Protein AF-A0A4Y3FZF2-F1 (afdb_monomer_lite)

Radius of gyration: 15.53 Å; chains: 1; bounding box: 29×20×46 Å

Secondary structure (DSSP, 8-state):
-HHHHHHHHHHHHHHT---EEE---TT--TT-SSHHHHHHHHHHHHHHHHHHHHTT-SEEE-PPP---GGGG-

Sequence (73 aa):
MKESFEKLGEVIDSYSLDVSIHAPFSDLNIASLNTRIRSDSLEQIKSAMEVAVDFEADTFTFHSGRLSPYSLL

pLDDT: mean 92.67, std 9.0, range [60.94, 98.38]

Foldseek 3Di:
DVVVVVVVLVVCVVVVHADEEEFDDVQAACPQPPVVSNVVNVVSRVVSVVVCVVSVHPYYHYDHGDDDPVSVD

Structure (mmCIF, N/CA/C/O backbone):
data_AF-A0A4Y3FZF2-F1
#
_entry.id   AF-A0A4Y3FZF2-F1
#
loop_
_atom_site.group_PDB
_atom_site.id
_atom_site.type_symbol
_atom_site.label_atom_id
_atom_site.label_alt_id
_atom_site.label_comp_id
_atom_site.label_asym_id
_atom_site.label_entity_id
_atom_site.label_seq_id
_atom_site.pdbx_PDB_ins_code
_atom_site.Cartn_x
_atom_site.Cartn_y
_atom_site.Cartn_z
_atom_site.occupancy
_atom_site.B_iso_or_equiv
_atom_site.auth_seq_id
_atom_site.auth_comp_id
_atom_site.auth_asym_id
_atom_site.auth_atom_id
_atom_site.pdbx_PDB_model_num
ATOM 1 N N . MET A 1 1 ? -13.724 12.079 1.559 1.00 60.94 1 MET A N 1
ATOM 2 C CA . MET A 1 1 ? -12.582 11.163 1.775 1.00 60.94 1 MET A CA 1
ATOM 3 C C . MET A 1 1 ? -12.194 11.133 3.246 1.00 60.94 1 MET A C 1
ATOM 5 O O . MET A 1 1 ? -12.366 10.089 3.842 1.00 60.94 1 MET A O 1
ATOM 9 N N . LYS A 1 2 ? -11.800 12.261 3.860 1.00 63.94 2 LYS A N 1
ATOM 10 C CA . LYS A 1 2 ? -11.464 12.317 5.298 1.00 63.94 2 LYS A CA 1
ATOM 11 C C . LYS A 1 2 ? -12.609 11.871 6.229 1.00 63.94 2 LYS A C 1
ATOM 13 O O . LYS A 1 2 ? -12.416 10.982 7.041 1.00 63.94 2 LYS A O 1
ATOM 18 N N . GLU A 1 3 ? -13.823 12.368 5.993 1.00 73.44 3 GLU A N 1
ATOM 19 C CA . GLU A 1 3 ? -15.040 11.949 6.719 1.00 73.44 3 GLU A CA 1
ATOM 20 C C . GLU A 1 3 ? -15.328 10.437 6.597 1.00 73.44 3 GLU A C 1
ATOM 22 O O . GLU A 1 3 ? -15.823 9.796 7.518 1.00 73.44 3 GLU A O 1
ATOM 27 N N . SER A 1 4 ? -14.981 9.831 5.456 1.00 81.88 4 SER A N 1
ATOM 28 C CA . SER A 1 4 ? -15.167 8.393 5.230 1.00 81.88 4 SER A CA 1
ATOM 29 C C . SER A 1 4 ? -14.187 7.545 6.047 1.00 81.88 4 SER A C 1
ATOM 31 O O . SER A 1 4 ? -14.518 6.415 6.385 1.00 81.88 4 SER A O 1
ATOM 33 N N . PHE A 1 5 ? -13.003 8.080 6.354 1.00 86.81 5 PHE A N 1
ATOM 34 C CA . PHE A 1 5 ? -11.966 7.398 7.129 1.00 86.81 5 PHE A CA 1
ATOM 35 C C . PHE A 1 5 ? -12.272 7.454 8.626 1.00 86.81 5 PHE A C 1
ATOM 37 O O . PHE A 1 5 ? -12.170 6.435 9.297 1.00 86.81 5 PHE A O 1
ATOM 44 N N . GLU A 1 6 ? -12.732 8.605 9.122 1.00 90.69 6 GLU A N 1
ATOM 45 C CA . GLU A 1 6 ? -13.166 8.766 10.517 1.00 90.69 6 GLU A CA 1
ATOM 46 C C . GLU A 1 6 ? -14.293 7.780 10.851 1.00 90.69 6 GLU A C 1
ATOM 48 O O . GLU A 1 6 ? -14.193 7.007 11.801 1.00 90.69 6 GLU A O 1
ATOM 53 N N . LYS A 1 7 ? -15.311 7.700 9.985 1.00 93.75 7 LYS A N 1
ATOM 54 C CA . LYS A 1 7 ? -16.408 6.741 10.153 1.00 93.75 7 LYS A CA 1
ATOM 55 C C . LYS A 1 7 ? -15.958 5.277 10.061 1.00 93.75 7 LYS A C 1
ATOM 57 O O . LYS A 1 7 ? -16.559 4.416 10.696 1.00 93.75 7 LYS A O 1
ATOM 62 N N . LEU A 1 8 ? -14.942 4.973 9.248 1.00 93.69 8 LEU A N 1
ATOM 63 C CA . LEU A 1 8 ? -14.388 3.620 9.167 1.00 93.69 8 LEU A CA 1
ATOM 64 C C . LEU A 1 8 ? -13.675 3.248 10.474 1.00 93.69 8 LEU A C 1
ATOM 66 O O . LEU A 1 8 ? -13.899 2.149 10.973 1.00 93.69 8 LEU A O 1
ATOM 70 N N . GLY A 1 9 ? -12.894 4.174 11.043 1.00 94.06 9 GLY A N 1
ATOM 71 C CA . GLY A 1 9 ? -12.234 3.999 12.340 1.00 94.06 9 GLY A CA 1
ATOM 72 C C . GLY A 1 9 ? -13.232 3.722 13.464 1.00 94.06 9 GLY A C 1
ATOM 73 O O . GLY A 1 9 ? -13.098 2.725 14.166 1.00 94.06 9 GLY A O 1
ATOM 74 N N . GLU A 1 10 ? -14.315 4.504 13.549 1.00 95.62 10 GLU A N 1
ATOM 75 C CA . GLU A 1 10 ? -15.379 4.271 14.540 1.00 95.62 10 GLU A CA 1
ATOM 76 C C . GLU A 1 10 ? -15.966 2.852 14.458 1.00 95.62 10 GLU A C 1
ATOM 78 O O . GLU A 1 10 ? -16.242 2.228 15.484 1.00 95.62 10 GLU A O 1
ATOM 83 N N . VAL A 1 11 ? -16.168 2.327 13.243 1.00 96.12 11 VAL A N 1
ATOM 84 C CA . VAL A 1 11 ? -16.683 0.964 13.037 1.00 96.12 11 VAL A CA 1
ATOM 85 C C . VAL A 1 11 ? -15.644 -0.083 13.433 1.00 96.12 11 VAL A C 1
ATOM 87 O O . VAL A 1 11 ? -16.005 -1.060 14.083 1.00 96.12 11 VAL A O 1
ATOM 90 N N . ILE A 1 12 ? -14.377 0.103 13.067 1.00 96.62 12 ILE A N 1
ATOM 91 C CA . ILE A 1 12 ? -13.298 -0.824 13.433 1.00 96.62 12 ILE A CA 1
ATOM 92 C C . ILE A 1 12 ? -13.217 -0.957 14.960 1.00 96.62 12 ILE A C 1
ATOM 94 O O . ILE A 1 12 ? -13.305 -2.073 15.478 1.00 96.62 12 ILE A O 1
ATOM 98 N N . ASP A 1 13 ? -13.187 0.170 15.674 1.00 95.62 13 ASP A N 1
ATOM 99 C CA . ASP A 1 13 ? -13.076 0.204 17.135 1.00 95.62 13 ASP A CA 1
ATOM 100 C C . ASP A 1 13 ? -14.313 -0.381 17.826 1.00 95.62 13 ASP A C 1
ATOM 102 O O . ASP A 1 13 ? -14.201 -1.190 18.751 1.00 95.62 13 ASP A O 1
ATOM 106 N N . SER A 1 14 ? -15.511 -0.020 17.348 1.00 97.94 14 SER A N 1
ATOM 107 C CA . SER A 1 14 ? -16.784 -0.449 17.951 1.00 97.94 14 SER A CA 1
ATOM 108 C C . SER A 1 14 ? -16.995 -1.964 17.920 1.00 97.94 14 SER A C 1
ATOM 110 O O . SER A 1 14 ? -17.761 -2.492 18.729 1.00 97.94 14 SER A O 1
ATOM 112 N N . TYR A 1 15 ? -16.346 -2.658 16.985 1.00 97.31 15 TYR A N 1
ATOM 113 C CA . TYR A 1 15 ? -16.453 -4.107 16.814 1.00 97.31 15 TYR A CA 1
ATOM 114 C C . TYR A 1 15 ? -15.129 -4.845 17.053 1.00 97.31 15 TYR A C 1
ATOM 116 O O . TYR A 1 15 ? -15.106 -6.067 16.919 1.00 97.31 15 TYR A O 1
ATOM 124 N N . SER A 1 16 ? -14.061 -4.130 17.433 1.00 96.56 16 SER A N 1
ATOM 125 C CA . SER A 1 16 ? -12.714 -4.680 17.655 1.00 96.56 16 SER A CA 1
ATOM 126 C C . SER A 1 16 ? -12.230 -5.532 16.476 1.00 96.56 16 SER A C 1
ATOM 128 O O . SER A 1 16 ? -11.874 -6.699 16.642 1.00 96.56 16 SER A O 1
ATOM 130 N N . LEU A 1 17 ? -12.309 -4.970 15.268 1.00 96.88 17 LEU A N 1
ATOM 131 C CA . LEU A 1 17 ? -11.935 -5.666 14.036 1.00 96.88 17 LEU A CA 1
ATOM 132 C C . LEU A 1 17 ? -10.431 -5.558 13.771 1.00 96.88 17 LEU A C 1
ATOM 134 O O . LEU A 1 17 ? -9.876 -4.467 13.834 1.00 96.88 17 LEU A O 1
ATOM 138 N N . ASP A 1 18 ? -9.813 -6.666 13.364 1.00 97.69 18 ASP A N 1
ATOM 139 C CA . ASP A 1 18 ? -8.462 -6.660 12.796 1.00 97.69 18 ASP A CA 1
ATOM 140 C C . ASP A 1 18 ? -8.475 -6.004 11.405 1.00 97.69 18 ASP A C 1
ATOM 142 O O . ASP A 1 18 ? -9.433 -6.159 10.630 1.00 97.69 18 ASP A O 1
ATOM 146 N N . VAL A 1 19 ? -7.400 -5.295 11.054 1.00 97.56 19 VAL A N 1
ATOM 147 C CA . VAL A 1 19 ? -7.343 -4.499 9.820 1.00 97.56 19 VAL A CA 1
ATOM 148 C C . VAL A 1 19 ? -6.304 -5.056 8.850 1.00 97.56 19 VAL A C 1
ATOM 150 O O . VAL A 1 19 ? -5.138 -5.270 9.170 1.00 97.56 19 VAL A O 1
ATOM 153 N N . SER A 1 20 ? -6.725 -5.236 7.598 1.00 97.94 20 SER A N 1
ATOM 154 C CA . SER A 1 20 ? -5.839 -5.519 6.468 1.00 97.94 20 SER A CA 1
ATOM 155 C C . SER A 1 20 ? -6.032 -4.460 5.394 1.00 97.94 20 SER A C 1
ATOM 157 O O . SER A 1 20 ? -7.163 -4.189 4.984 1.00 97.94 20 SER A O 1
ATOM 159 N N . ILE A 1 21 ? -4.936 -3.874 4.913 1.00 97.00 21 ILE A N 1
ATOM 160 C CA . ILE A 1 21 ? -4.976 -2.859 3.859 1.00 97.00 21 ILE A CA 1
ATOM 161 C C . ILE A 1 21 ? -4.385 -3.404 2.567 1.00 97.00 21 ILE A C 1
ATOM 163 O O . ILE A 1 21 ? -3.308 -3.997 2.530 1.00 97.00 21 ILE A O 1
ATOM 167 N N . HIS A 1 22 ? -5.101 -3.160 1.474 1.00 97.81 22 HIS A N 1
ATOM 168 C CA . HIS A 1 22 ? -4.646 -3.454 0.127 1.00 97.81 22 HIS A CA 1
ATOM 169 C C . HIS A 1 22 ? -4.225 -2.152 -0.562 1.00 97.81 22 HIS A C 1
ATOM 171 O O . HIS A 1 22 ? -5.041 -1.256 -0.778 1.00 97.81 22 HIS A O 1
ATOM 177 N N . ALA A 1 23 ? -2.957 -2.062 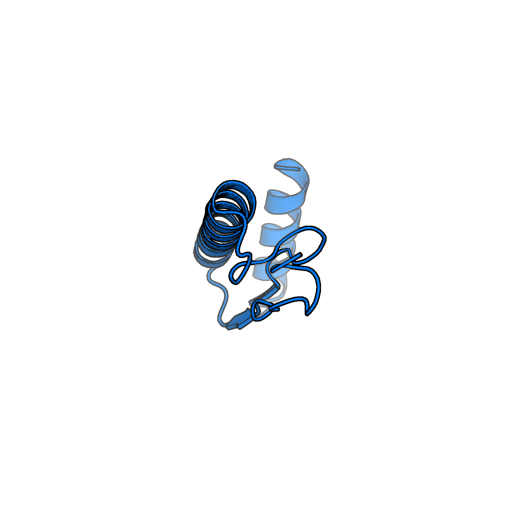-0.954 1.00 97.81 23 ALA A N 1
ATOM 178 C CA . ALA A 1 23 ? -2.411 -0.910 -1.656 1.00 97.81 23 ALA A CA 1
ATOM 179 C C . ALA A 1 23 ? -3.083 -0.704 -3.030 1.00 97.81 23 ALA A C 1
ATOM 181 O O . ALA A 1 23 ? -3.506 -1.679 -3.665 1.00 97.81 23 ALA A O 1
ATOM 182 N N . PRO A 1 24 ? -3.159 0.531 -3.553 1.00 96.69 24 PRO A N 1
ATOM 183 C CA . PRO A 1 24 ? -3.583 0.742 -4.930 1.00 96.69 24 PRO A CA 1
ATOM 184 C C . PRO A 1 24 ? -2.639 0.006 -5.891 1.00 96.69 24 PRO A C 1
ATOM 186 O O . PRO A 1 24 ? -1.441 -0.124 -5.647 1.00 96.69 24 PRO A O 1
ATOM 189 N N . PHE A 1 25 ? -3.189 -0.499 -6.989 1.00 95.00 25 PHE A N 1
ATOM 190 C CA . PHE A 1 25 ? -2.426 -1.250 -7.993 1.00 95.00 25 PHE A CA 1
ATOM 191 C C . PHE A 1 25 ? -2.824 -0.905 -9.428 1.00 95.00 25 PHE A C 1
ATOM 193 O O . PHE A 1 25 ? -2.030 -1.114 -10.343 1.00 95.00 25 PHE A O 1
ATOM 200 N N . SER A 1 26 ? -4.041 -0.391 -9.637 1.00 94.62 26 SER A N 1
ATOM 201 C CA . SER A 1 26 ? -4.464 0.100 -10.947 1.00 94.62 26 SER A CA 1
ATOM 202 C C . SER A 1 26 ? -3.550 1.239 -11.370 1.00 94.62 26 SER A C 1
ATOM 204 O O . SER A 1 26 ? -3.256 2.120 -10.568 1.00 94.62 26 SER A O 1
ATOM 206 N N . ASP A 1 27 ? -3.090 1.193 -12.617 1.00 94.38 27 ASP A N 1
ATOM 207 C CA . ASP A 1 27 ? -2.243 2.219 -13.237 1.00 94.38 27 ASP A CA 1
ATOM 208 C C . ASP A 1 27 ? -0.853 2.403 -12.599 1.00 94.38 27 ASP A C 1
ATOM 210 O O . ASP A 1 27 ? -0.082 3.265 -13.023 1.00 94.38 27 ASP A O 1
ATOM 214 N N . LEU A 1 28 ? -0.485 1.546 -11.641 1.00 96.19 28 LEU A N 1
ATOM 215 C CA . LEU A 1 28 ? 0.825 1.543 -10.997 1.00 96.19 28 LEU A CA 1
ATOM 216 C C . LEU A 1 28 ? 1.685 0.384 -11.495 1.00 96.19 28 LEU A C 1
ATOM 218 O O . LEU A 1 28 ? 1.216 -0.724 -11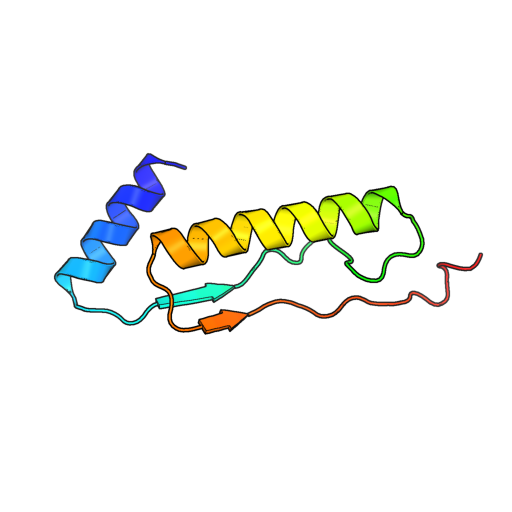.759 1.00 96.19 28 LEU A O 1
ATOM 222 N N . ASN A 1 29 ? 2.989 0.627 -11.586 1.00 95.81 29 ASN A N 1
ATOM 223 C CA . ASN A 1 29 ? 3.970 -0.412 -11.856 1.00 95.81 29 ASN A CA 1
ATOM 224 C C . ASN A 1 29 ? 5.323 -0.079 -11.214 1.00 95.81 29 ASN A C 1
ATOM 226 O O . ASN A 1 29 ? 6.158 0.625 -11.790 1.00 95.81 29 ASN A O 1
ATOM 230 N N . ILE A 1 30 ? 5.582 -0.674 -10.049 1.00 96.75 30 ILE A N 1
ATOM 231 C CA . ILE A 1 30 ? 6.837 -0.505 -9.295 1.00 96.75 30 ILE A CA 1
ATOM 232 C C . ILE A 1 30 ? 8.069 -1.111 -9.992 1.00 96.75 30 ILE A C 1
ATOM 234 O O . ILE A 1 30 ? 9.197 -0.819 -9.603 1.00 96.75 30 ILE A O 1
ATOM 238 N N . ALA A 1 31 ? 7.879 -1.921 -11.040 1.00 95.62 31 ALA A N 1
ATOM 239 C CA . ALA A 1 31 ? 8.961 -2.436 -11.885 1.00 95.62 31 ALA A CA 1
ATOM 240 C C . ALA A 1 31 ? 9.012 -1.760 -13.266 1.00 95.62 31 ALA A C 1
ATOM 242 O O . ALA A 1 31 ? 9.715 -2.234 -14.155 1.00 95.62 31 ALA A O 1
ATOM 243 N N . SER A 1 32 ? 8.287 -0.655 -13.471 1.00 94.12 32 SER A N 1
ATOM 244 C CA . SER A 1 32 ? 8.292 0.070 -14.744 1.00 94.12 32 SER A CA 1
ATOM 245 C C . SER A 1 32 ? 9.710 0.488 -15.158 1.00 94.12 32 SER A C 1
ATOM 247 O O . SER A 1 32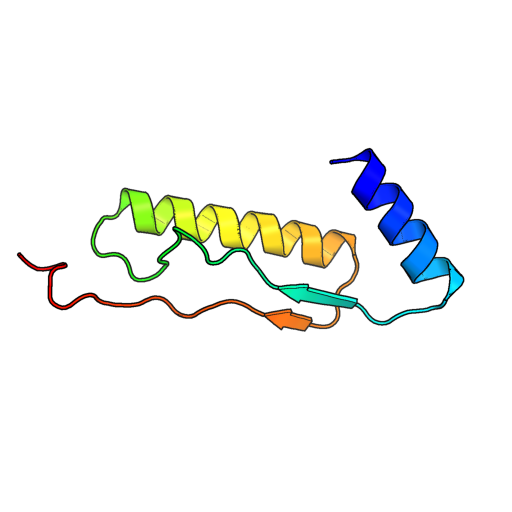 ? 10.495 0.983 -14.342 1.00 94.12 32 SER A O 1
ATOM 249 N N . LEU A 1 33 ? 10.029 0.339 -16.449 1.00 93.19 33 LEU A N 1
ATOM 250 C CA . LEU A 1 33 ? 11.257 0.889 -17.035 1.00 93.19 33 LEU A CA 1
ATOM 251 C C . LEU A 1 33 ? 11.177 2.410 -17.205 1.00 93.19 33 LEU A C 1
ATOM 253 O O . LEU A 1 33 ? 12.191 3.096 -17.092 1.00 93.19 33 LEU A O 1
ATOM 257 N N . ASN A 1 34 ? 9.969 2.953 -17.382 1.00 92.56 34 ASN A N 1
ATOM 258 C CA . ASN A 1 34 ? 9.746 4.389 -17.285 1.00 92.56 34 ASN A CA 1
ATOM 259 C C . ASN A 1 34 ? 9.921 4.819 -15.822 1.00 92.56 34 ASN A C 1
ATOM 261 O O . ASN A 1 34 ? 9.129 4.443 -14.951 1.00 92.56 34 ASN A O 1
ATOM 265 N N . THR A 1 35 ? 10.969 5.604 -15.569 1.00 94.75 35 THR A N 1
ATOM 266 C CA . THR A 1 35 ? 11.392 6.016 -14.227 1.00 94.75 35 THR A CA 1
ATOM 267 C C . THR A 1 35 ? 10.381 6.912 -13.527 1.00 94.75 35 THR A C 1
ATOM 269 O O . THR A 1 35 ? 10.267 6.818 -12.308 1.00 94.75 35 THR A O 1
ATOM 272 N N . ARG A 1 36 ? 9.614 7.724 -14.268 1.00 96.31 36 ARG A N 1
ATOM 273 C CA . ARG A 1 36 ? 8.552 8.566 -13.696 1.00 96.31 36 ARG A CA 1
ATOM 274 C C . ARG A 1 36 ? 7.411 7.703 -13.176 1.00 96.31 36 ARG A C 1
ATOM 276 O O . ARG A 1 36 ? 7.101 7.779 -11.998 1.00 96.31 36 ARG A O 1
ATOM 283 N N . ILE A 1 37 ? 6.911 6.778 -14.004 1.00 95.75 37 ILE A N 1
ATOM 284 C CA . ILE A 1 37 ? 5.881 5.811 -13.585 1.00 95.75 37 ILE A CA 1
ATOM 285 C C . ILE A 1 37 ? 6.357 5.014 -12.372 1.00 95.75 37 ILE A C 1
ATOM 287 O O . ILE A 1 37 ? 5.611 4.858 -11.410 1.00 95.75 37 ILE A O 1
ATOM 291 N N . ARG A 1 38 ? 7.602 4.523 -12.393 1.00 96.25 38 ARG A N 1
ATOM 292 C CA . ARG A 1 38 ? 8.151 3.750 -11.274 1.00 96.25 38 ARG A CA 1
ATOM 293 C C . ARG A 1 38 ? 8.217 4.572 -9.987 1.00 96.25 38 ARG A C 1
A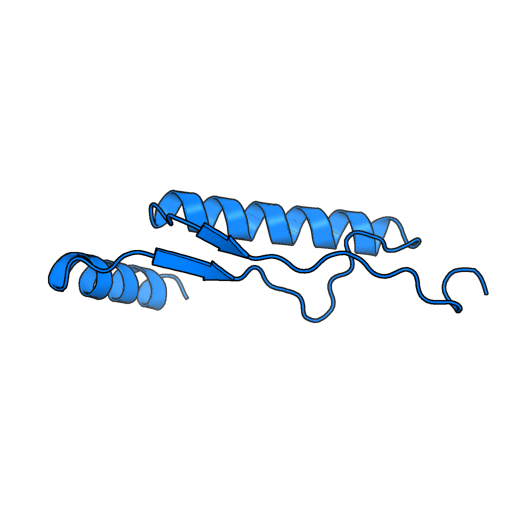TOM 295 O O . ARG A 1 38 ? 7.819 4.071 -8.942 1.00 96.25 38 ARG A O 1
ATOM 302 N N . SER A 1 39 ? 8.720 5.804 -10.066 1.00 98.12 39 SER A N 1
ATOM 303 C CA . SER A 1 39 ? 8.824 6.705 -8.915 1.00 98.12 39 SER A CA 1
ATOM 304 C C . SER A 1 39 ? 7.446 7.023 -8.341 1.00 98.12 39 SER A C 1
ATOM 306 O O . SER A 1 39 ? 7.224 6.808 -7.155 1.00 98.12 39 SER A O 1
ATOM 308 N N . ASP A 1 40 ? 6.504 7.438 -9.187 1.00 98.06 40 ASP A N 1
ATOM 309 C CA . ASP A 1 40 ? 5.153 7.804 -8.754 1.00 98.06 40 ASP A CA 1
ATOM 310 C C . ASP A 1 40 ? 4.403 6.592 -8.183 1.00 98.06 40 ASP A C 1
ATOM 312 O O . ASP A 1 40 ? 3.695 6.709 -7.185 1.00 98.06 40 ASP A O 1
ATOM 316 N N . SER A 1 41 ? 4.616 5.402 -8.756 1.00 98.06 41 SER A N 1
ATOM 317 C CA . SER A 1 41 ? 4.072 4.150 -8.216 1.00 98.06 41 SER A CA 1
ATOM 318 C C . SER A 1 41 ? 4.598 3.864 -6.814 1.00 98.06 41 SER A C 1
ATOM 320 O O . SER A 1 41 ? 3.819 3.526 -5.931 1.00 98.06 41 SER A O 1
ATOM 322 N N . LEU A 1 42 ? 5.908 4.003 -6.589 1.00 98.12 42 LEU A N 1
ATOM 323 C CA . LEU A 1 42 ? 6.504 3.776 -5.270 1.00 98.12 42 LEU A CA 1
ATOM 324 C C . LEU A 1 42 ? 5.991 4.779 -4.235 1.00 98.12 42 LEU A C 1
ATOM 326 O O . LEU A 1 42 ? 5.690 4.375 -3.115 1.00 98.12 42 LEU A O 1
ATOM 330 N N . GLU A 1 43 ? 5.859 6.053 -4.601 1.00 98.38 43 GLU A N 1
ATOM 331 C CA . GLU A 1 43 ? 5.326 7.073 -3.692 1.00 98.38 43 GLU A CA 1
ATOM 332 C C . GLU A 1 43 ? 3.866 6.794 -3.315 1.00 98.38 43 GLU A C 1
ATOM 334 O O . GLU A 1 43 ? 3.521 6.870 -2.139 1.00 98.38 43 GLU A O 1
ATOM 339 N N . GLN A 1 44 ? 3.027 6.353 -4.256 1.00 98.12 44 GLN A N 1
ATOM 340 C CA . GLN A 1 44 ? 1.647 5.971 -3.936 1.00 98.12 44 GLN A CA 1
ATOM 341 C C . GLN A 1 44 ? 1.560 4.755 -3.005 1.00 98.12 44 GLN A C 1
ATOM 343 O O . GLN A 1 44 ? 0.733 4.745 -2.091 1.00 98.12 44 GLN A O 1
ATOM 348 N N . ILE A 1 45 ? 2.424 3.748 -3.186 1.00 98.19 45 ILE A N 1
ATOM 349 C CA . ILE A 1 45 ? 2.490 2.600 -2.266 1.00 98.19 45 ILE A CA 1
ATOM 350 C C . ILE A 1 45 ? 2.930 3.047 -0.867 1.00 98.19 45 ILE A C 1
ATOM 352 O O . ILE A 1 45 ? 2.346 2.597 0.115 1.00 98.19 45 ILE A O 1
ATOM 356 N N . LYS A 1 46 ? 3.905 3.961 -0.760 1.00 98.06 46 LYS A N 1
ATOM 357 C CA . LYS A 1 46 ? 4.322 4.529 0.533 1.00 98.06 46 LYS A CA 1
ATOM 358 C C . LYS A 1 46 ? 3.192 5.308 1.198 1.00 98.06 46 LYS A C 1
ATOM 360 O O . LYS A 1 46 ? 2.925 5.080 2.367 1.00 98.06 46 LYS A O 1
ATOM 365 N N . SER A 1 47 ? 2.479 6.161 0.460 1.00 97.31 47 SER A N 1
ATOM 366 C CA . SER A 1 47 ? 1.324 6.885 1.011 1.00 97.31 47 SER A CA 1
ATOM 367 C C . SER A 1 47 ? 0.226 5.937 1.504 1.00 97.31 47 SER A C 1
ATOM 369 O O . SER A 1 47 ? -0.381 6.193 2.537 1.00 97.31 47 SER A O 1
ATOM 371 N N . ALA A 1 48 ?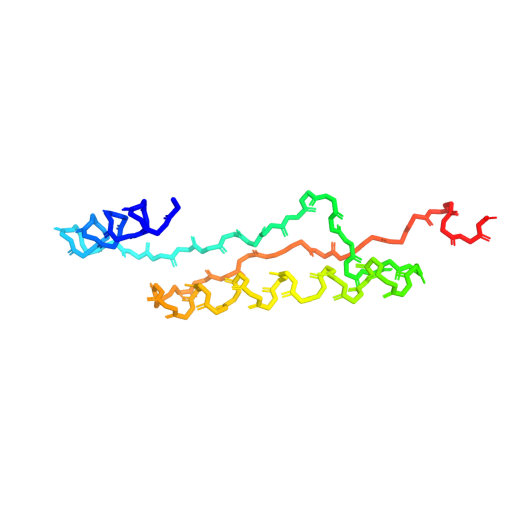 -0.015 4.821 0.809 1.00 97.06 48 ALA A N 1
ATOM 372 C CA . ALA A 1 48 ? -0.944 3.795 1.285 1.00 97.06 48 ALA A CA 1
ATOM 373 C C . ALA A 1 48 ? -0.426 3.055 2.532 1.00 97.06 48 ALA A C 1
ATOM 375 O O . ALA A 1 48 ? -1.225 2.609 3.351 1.00 97.06 48 ALA A O 1
ATOM 376 N N . MET A 1 49 ? 0.893 2.926 2.687 1.00 97.62 49 MET A N 1
ATOM 377 C CA . MET A 1 49 ? 1.510 2.343 3.878 1.00 97.62 49 MET A CA 1
ATOM 378 C C . MET A 1 49 ? 1.389 3.267 5.097 1.00 97.62 49 MET A C 1
ATOM 380 O O . MET A 1 49 ? 1.127 2.764 6.181 1.00 97.62 49 MET A O 1
ATOM 384 N N . GLU A 1 50 ? 1.486 4.590 4.931 1.00 97.56 50 GLU A N 1
ATOM 385 C CA . GLU A 1 50 ? 1.187 5.551 6.012 1.00 97.56 50 GLU A CA 1
ATOM 386 C C . GLU A 1 50 ? -0.258 5.384 6.510 1.00 97.56 50 GLU A C 1
ATOM 388 O O . GLU A 1 50 ? -0.497 5.301 7.708 1.00 97.56 50 GLU A O 1
ATOM 393 N N . VAL A 1 51 ? -1.220 5.194 5.597 1.00 94.75 51 VAL A N 1
ATOM 394 C CA . VAL A 1 51 ? -2.606 4.866 5.978 1.00 94.75 51 VAL A CA 1
ATOM 395 C C . VAL A 1 51 ? -2.675 3.547 6.754 1.00 94.75 51 VAL A C 1
ATOM 397 O O . VAL A 1 51 ? -3.446 3.429 7.697 1.00 94.75 51 VAL A O 1
ATOM 400 N N . ALA A 1 52 ? -1.874 2.546 6.386 1.00 96.69 52 ALA A N 1
ATOM 401 C CA . ALA A 1 52 ? -1.826 1.296 7.136 1.00 96.69 52 ALA A CA 1
ATOM 402 C C . ALA A 1 52 ? -1.305 1.471 8.563 1.00 96.69 52 ALA A C 1
ATOM 404 O O . ALA A 1 52 ? -1.801 0.800 9.465 1.00 96.69 52 ALA A O 1
ATOM 405 N N . VAL A 1 53 ? -0.373 2.399 8.773 1.00 96.81 53 VAL A N 1
ATOM 406 C CA . VAL A 1 53 ? 0.082 2.786 10.112 1.00 96.81 53 VAL A CA 1
ATOM 407 C C . VAL A 1 53 ? -1.029 3.506 10.877 1.00 96.81 53 VAL A C 1
ATOM 409 O O . VAL A 1 53 ? -1.279 3.150 12.024 1.00 96.81 53 VAL A O 1
ATOM 412 N N . ASP A 1 54 ? -1.729 4.452 10.245 1.00 93.94 54 ASP A N 1
ATOM 413 C CA . ASP A 1 54 ? -2.819 5.212 10.879 1.00 93.94 54 ASP A CA 1
ATOM 414 C C . ASP A 1 54 ? -3.973 4.320 11.375 1.00 93.94 54 ASP A C 1
ATOM 416 O O . ASP A 1 54 ? -4.632 4.659 12.354 1.00 93.94 54 ASP A O 1
ATOM 420 N N . PHE A 1 55 ? -4.222 3.189 10.706 1.00 94.88 55 PHE A N 1
ATOM 421 C CA . PHE A 1 55 ? -5.240 2.202 11.095 1.00 94.88 55 PHE A CA 1
ATOM 422 C C . PHE A 1 55 ? -4.683 1.008 11.880 1.00 94.88 55 PHE A C 1
ATOM 424 O O . PHE A 1 55 ? -5.406 0.031 12.061 1.00 94.88 55 PHE A O 1
ATOM 431 N N . GLU A 1 56 ? -3.413 1.054 12.297 1.00 95.94 56 GLU A N 1
ATOM 432 C CA . GLU A 1 56 ? -2.741 -0.036 13.022 1.00 95.94 56 GLU A CA 1
ATOM 433 C C . GLU A 1 56 ? -2.914 -1.408 12.338 1.00 95.94 56 GLU A C 1
ATOM 435 O O . GLU A 1 56 ? -3.106 -2.434 12.983 1.00 95.94 56 GLU A O 1
ATOM 440 N N . ALA A 1 57 ? -2.868 -1.432 11.002 1.00 97.56 57 ALA A N 1
ATOM 441 C CA . ALA A 1 57 ? -3.184 -2.628 10.236 1.00 97.56 57 ALA A CA 1
ATOM 442 C C . ALA A 1 57 ? -2.155 -3.747 10.444 1.00 97.56 57 ALA A C 1
ATOM 444 O O . ALA A 1 57 ? -0.952 -3.555 10.251 1.00 97.56 57 ALA A O 1
ATOM 445 N N . ASP A 1 58 ? -2.641 -4.959 10.714 1.00 97.88 58 ASP A N 1
ATOM 446 C CA . ASP A 1 58 ? -1.814 -6.153 10.912 1.00 97.88 58 ASP A CA 1
ATOM 447 C C . ASP A 1 58 ? -1.100 -6.589 9.633 1.00 97.88 58 ASP A C 1
ATOM 449 O O . ASP A 1 58 ? -0.024 -7.193 9.656 1.00 97.88 58 ASP A O 1
ATOM 453 N N . THR A 1 59 ? -1.733 -6.334 8.484 1.00 98.19 59 THR A N 1
ATOM 454 C CA . THR A 1 59 ? -1.232 -6.783 7.186 1.00 98.19 59 THR A CA 1
ATOM 455 C C . THR A 1 59 ? -1.412 -5.734 6.099 1.00 98.19 59 THR A C 1
ATOM 457 O O . THR A 1 59 ? -2.434 -5.053 6.000 1.00 98.19 59 THR A O 1
ATOM 460 N N . PHE A 1 60 ? -0.412 -5.659 5.221 1.00 98.31 60 PHE A N 1
ATOM 461 C CA . PHE A 1 60 ? -0.402 -4.779 4.062 1.00 98.31 60 PHE A CA 1
ATOM 462 C C . PHE A 1 60 ? -0.114 -5.583 2.794 1.00 98.31 60 PHE A C 1
ATOM 464 O O . PHE A 1 60 ? 0.973 -6.139 2.621 1.00 98.31 60 PHE A O 1
ATOM 471 N N . THR A 1 61 ? -1.094 -5.651 1.896 1.00 98.31 61 THR A N 1
ATOM 472 C CA . THR A 1 61 ? -0.978 -6.365 0.621 1.00 98.31 61 THR A CA 1
ATOM 473 C C . THR A 1 61 ? -0.683 -5.383 -0.504 1.00 98.31 61 THR A C 1
ATOM 475 O O . THR A 1 61 ? -1.382 -4.388 -0.671 1.00 98.31 61 THR A O 1
ATOM 478 N N . PHE A 1 62 ? 0.315 -5.687 -1.330 1.00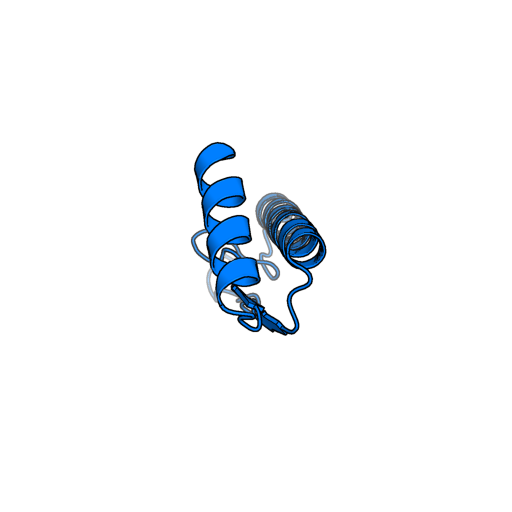 97.81 62 PHE A N 1
ATOM 479 C CA . PHE A 1 62 ? 0.629 -4.919 -2.533 1.00 97.81 62 PHE A CA 1
ATOM 480 C C . PHE A 1 62 ? 0.955 -5.850 -3.701 1.00 97.81 62 PHE A C 1
ATOM 482 O O . PHE A 1 62 ? 1.293 -7.021 -3.522 1.00 97.81 62 PHE A O 1
ATOM 489 N N . HIS A 1 63 ? 0.849 -5.320 -4.917 1.00 97.00 63 HIS A N 1
ATOM 490 C CA . HIS A 1 63 ? 1.145 -6.070 -6.135 1.00 97.00 63 HIS A CA 1
ATOM 491 C C . HIS A 1 63 ? 2.611 -5.905 -6.511 1.00 97.00 63 HIS A C 1
ATOM 493 O O . HIS A 1 63 ? 3.160 -4.802 -6.471 1.00 97.00 63 HIS A O 1
ATOM 499 N N . SER A 1 64 ? 3.241 -6.999 -6.930 1.00 94.12 64 SER A N 1
ATOM 500 C CA . SER A 1 64 ? 4.563 -6.923 -7.537 1.00 94.12 64 SER A CA 1
ATOM 501 C C . SER A 1 64 ? 4.516 -6.135 -8.850 1.00 94.12 64 SER A C 1
ATOM 503 O O . SER A 1 64 ? 3.490 -6.046 -9.532 1.00 94.12 64 SER A O 1
ATOM 505 N N . GLY A 1 65 ? 5.653 -5.548 -9.220 1.00 93.12 65 GLY A N 1
ATOM 506 C CA . GLY A 1 65 ? 5.790 -4.892 -10.513 1.00 93.12 65 GLY A CA 1
ATOM 507 C C . GLY A 1 65 ? 5.846 -5.895 -11.666 1.00 93.12 65 GLY A C 1
ATOM 508 O O . GLY A 1 65 ? 6.154 -7.074 -11.480 1.00 93.12 65 GLY A O 1
ATOM 509 N N . ARG A 1 66 ? 5.576 -5.415 -12.883 1.00 91.38 66 ARG A N 1
ATOM 510 C CA . ARG A 1 66 ? 5.615 -6.226 -14.107 1.00 91.38 66 ARG A CA 1
ATOM 511 C C . ARG A 1 66 ? 6.561 -5.608 -15.127 1.00 91.38 66 ARG A C 1
ATOM 513 O O . ARG A 1 66 ? 6.491 -4.412 -15.400 1.00 91.38 66 ARG A O 1
ATOM 520 N N . LEU A 1 67 ? 7.399 -6.435 -15.741 1.00 90.06 67 LEU A N 1
ATOM 521 C CA . LEU A 1 67 ? 8.156 -6.054 -16.930 1.00 90.06 67 LEU A CA 1
ATOM 522 C C . LEU A 1 67 ? 7.338 -6.450 -18.156 1.00 90.06 67 LEU A C 1
ATOM 524 O O . LEU A 1 67 ? 7.143 -7.637 -18.416 1.00 90.06 67 LEU A O 1
ATOM 528 N N . SER A 1 68 ? 6.817 -5.462 -18.884 1.00 80.75 68 SER A N 1
ATOM 529 C CA . SER A 1 68 ? 6.131 -5.741 -20.144 1.00 80.75 68 SER A CA 1
ATOM 530 C C . SER A 1 68 ? 7.174 -6.075 -21.216 1.00 80.75 68 SER A C 1
ATOM 532 O O . SER A 1 68 ? 8.175 -5.363 -21.312 1.00 80.75 68 SER A O 1
ATOM 534 N N . PRO A 1 69 ? 6.947 -7.091 -22.069 1.00 78.75 69 PRO A N 1
ATOM 535 C CA . PRO A 1 69 ? 7.798 -7.351 -23.232 1.00 78.75 69 PRO A CA 1
ATOM 536 C C . PRO A 1 69 ? 7.955 -6.127 -24.147 1.00 78.75 69 PRO A C 1
ATOM 538 O O . PRO A 1 69 ? 8.977 -5.973 -24.805 1.00 78.75 69 PRO A O 1
ATOM 541 N N . TYR A 1 70 ? 6.965 -5.230 -24.143 1.00 76.94 70 TYR A N 1
ATOM 542 C CA . TYR A 1 70 ? 6.981 -3.983 -24.905 1.00 76.94 70 TYR A CA 1
ATOM 543 C C . TYR A 1 70 ? 7.730 -2.843 -24.212 1.00 76.94 70 TYR A C 1
ATOM 545 O O . TYR A 1 70 ? 7.906 -1.796 -24.811 1.00 76.94 70 TYR A O 1
ATOM 553 N N . SER A 1 71 ? 8.172 -2.996 -22.960 1.00 70.38 71 SER A N 1
ATOM 554 C CA . SER A 1 71 ? 8.878 -1.920 -22.247 1.00 70.38 71 SER A CA 1
ATOM 555 C C . SER A 1 71 ? 10.272 -1.616 -22.816 1.00 70.38 71 SER A C 1
ATOM 557 O O . SER A 1 71 ? 10.863 -0.612 -22.432 1.00 70.38 71 SER A O 1
ATOM 559 N N . LEU A 1 72 ? 10.797 -2.486 -23.685 1.00 68.19 72 LEU A N 1
ATOM 560 C CA . LEU A 1 72 ? 12.085 -2.334 -24.373 1.00 68.19 72 LEU A CA 1
ATOM 561 C C . LEU A 1 72 ? 11.945 -1.877 -25.836 1.00 68.19 72 LEU A C 1
ATOM 563 O O . LEU A 1 72 ? 12.966 -1.714 -26.504 1.00 68.19 72 LEU A O 1
ATOM 567 N N . LEU A 1 73 ? 10.710 -1.734 -26.330 1.00 62.75 73 LEU A N 1
ATOM 568 C CA . LEU A 1 73 ? 10.388 -1.230 -27.668 1.00 62.75 73 LEU A CA 1
ATOM 569 C C . LEU A 1 73 ? 10.089 0.270 -27.599 1.00 62.75 73 LEU A C 1
ATOM 571 O O . LEU A 1 73 ? 10.477 0.969 -28.558 1.00 62.75 73 LEU A O 1
#